Protein AF-K1YVD1-F1 (afdb_monomer_lite)

pLDDT: mean 78.09, std 17.45, range [31.59, 91.12]

Foldseek 3Di:
DDPDPVSVLVVLVVADDQQEAEEEWDDDDLATPDDDLVVVLVSVVSSVVVVHHDYDYQADRVVSDRNDDPPVNPVNVVVSVVCSCVVPVVVPDPDPPDDPDDD

Structure (mmCIF, N/CA/C/O backbone):
data_AF-K1YVD1-F1
#
_entry.id   AF-K1YVD1-F1
#
loop_
_atom_site.group_PDB
_atom_site.id
_atom_site.type_symbol
_atom_site.label_atom_id
_atom_site.label_alt_id
_atom_site.label_comp_id
_atom_site.label_asym_id
_atom_site.label_entity_id
_atom_site.label_seq_id
_atom_site.pdbx_PDB_ins_code
_atom_site.Cartn_x
_atom_site.Cartn_y
_atom_site.Cartn_z
_atom_site.occupancy
_atom_site.B_iso_or_equiv
_atom_site.auth_seq_id
_atom_site.auth_comp_id
_atom_site.auth_asym_id
_atom_site.auth_atom_id
_atom_site.pdbx_PDB_model_num
ATOM 1 N N . MET A 1 1 ? 2.403 -17.316 -5.975 1.00 64.75 1 MET A N 1
ATOM 2 C CA . MET A 1 1 ? 3.484 -16.545 -5.312 1.00 64.75 1 MET A CA 1
ATOM 3 C C . MET A 1 1 ? 3.422 -16.745 -3.807 1.00 64.75 1 MET A C 1
ATOM 5 O O . MET A 1 1 ? 4.470 -16.974 -3.229 1.00 64.75 1 MET A O 1
ATOM 9 N N . PHE A 1 2 ? 2.227 -16.759 -3.205 1.00 70.62 2 PHE A N 1
ATOM 10 C CA . PHE A 1 2 ? 1.994 -17.359 -1.887 1.00 70.62 2 PHE A CA 1
ATOM 11 C C . PHE A 1 2 ? 0.797 -18.298 -2.011 1.00 70.62 2 PHE A C 1
ATOM 13 O O . PHE A 1 2 ? -0.235 -17.877 -2.539 1.00 70.62 2 PHE A O 1
ATOM 20 N N . ASP A 1 3 ? 0.948 -19.546 -1.584 1.00 73.62 3 ASP A N 1
ATOM 21 C CA . ASP A 1 3 ? -0.086 -20.577 -1.730 1.00 73.62 3 ASP A CA 1
ATOM 22 C C . ASP A 1 3 ? -0.924 -20.710 -0.449 1.00 73.62 3 ASP A C 1
ATOM 24 O O . ASP A 1 3 ? -2.032 -21.246 -0.467 1.00 73.62 3 ASP A O 1
ATOM 28 N N . THR A 1 4 ? -0.428 -20.167 0.670 1.00 80.56 4 THR A N 1
ATOM 29 C CA . THR A 1 4 ? -1.121 -20.161 1.964 1.00 80.56 4 THR A CA 1
ATOM 30 C C . THR A 1 4 ? -0.970 -18.831 2.704 1.00 80.56 4 THR A C 1
ATOM 32 O O . THR A 1 4 ? 0.008 -18.098 2.533 1.00 80.56 4 THR A O 1
ATOM 35 N N . ASN A 1 5 ? -1.919 -18.543 3.600 1.00 83.12 5 ASN A N 1
ATOM 36 C CA . ASN A 1 5 ? -1.828 -17.392 4.503 1.00 83.12 5 ASN A CA 1
ATOM 37 C C . ASN A 1 5 ? -0.580 -17.465 5.399 1.00 83.12 5 ASN A C 1
ATOM 39 O O . ASN A 1 5 ? 0.002 -16.432 5.715 1.00 83.12 5 ASN A O 1
ATOM 43 N N . ASP A 1 6 ? -0.136 -18.667 5.773 1.00 83.56 6 ASP A N 1
ATOM 44 C CA . ASP A 1 6 ? 1.069 -18.865 6.584 1.00 83.56 6 ASP A CA 1
ATOM 45 C C . ASP A 1 6 ? 2.350 -18.461 5.848 1.00 83.56 6 ASP A C 1
ATOM 47 O O . ASP A 1 6 ? 3.261 -17.897 6.456 1.00 83.56 6 ASP A O 1
ATOM 51 N N . GLU A 1 7 ? 2.435 -18.716 4.541 1.00 82.94 7 GLU A N 1
ATOM 52 C CA . GLU A 1 7 ? 3.553 -18.247 3.717 1.00 82.94 7 GLU A CA 1
ATOM 53 C C . GLU A 1 7 ? 3.577 -16.726 3.624 1.00 82.94 7 GLU A C 1
ATOM 55 O O . GLU A 1 7 ? 4.626 -16.120 3.842 1.00 82.94 7 GLU A O 1
ATOM 60 N N . LEU A 1 8 ? 2.420 -16.102 3.395 1.00 83.12 8 LEU A N 1
ATOM 61 C CA . LEU A 1 8 ? 2.304 -14.647 3.385 1.00 83.12 8 LEU A CA 1
ATOM 62 C C . LEU A 1 8 ? 2.694 -14.043 4.743 1.00 83.12 8 LEU A C 1
ATOM 64 O O . LEU A 1 8 ? 3.457 -13.083 4.803 1.00 83.12 8 LEU A O 1
ATOM 68 N N . LEU A 1 9 ? 2.230 -14.634 5.847 1.00 84.44 9 LEU A N 1
ATOM 69 C CA . LEU A 1 9 ? 2.567 -14.203 7.205 1.00 84.44 9 LEU A CA 1
ATOM 70 C C . LEU A 1 9 ? 4.060 -14.334 7.507 1.00 84.44 9 LEU A C 1
ATOM 72 O O . LEU A 1 9 ? 4.636 -13.459 8.155 1.00 84.44 9 LEU A O 1
ATOM 76 N N . LYS A 1 10 ? 4.703 -15.415 7.051 1.00 86.06 10 LYS A N 1
ATOM 77 C CA . LYS A 1 10 ? 6.158 -15.576 7.169 1.00 86.06 10 LYS A CA 1
ATOM 78 C C . LYS A 1 10 ? 6.885 -14.469 6.419 1.00 86.06 10 LYS A C 1
ATOM 80 O O . LYS A 1 10 ? 7.819 -13.897 6.967 1.00 86.06 10 LYS A O 1
ATOM 85 N N . GLN A 1 11 ? 6.428 -14.141 5.217 1.00 84.00 11 GLN A N 1
ATOM 86 C CA . GLN A 1 11 ? 7.050 -13.115 4.385 1.00 84.00 11 GLN A CA 1
ATOM 87 C C . GLN A 1 11 ? 6.855 -11.708 4.958 1.00 84.00 11 GLN A C 1
ATOM 89 O O . GLN A 1 11 ? 7.818 -10.960 5.082 1.00 84.00 11 GLN A O 1
ATOM 94 N N . ILE A 1 12 ? 5.668 -11.393 5.484 1.00 85.06 12 ILE A N 1
ATOM 95 C CA . ILE A 1 12 ? 5.420 -10.143 6.225 1.00 85.06 12 ILE A CA 1
ATOM 96 C C . ILE A 1 12 ? 6.391 -9.979 7.409 1.00 85.06 12 ILE A C 1
ATOM 98 O O . ILE A 1 12 ? 6.864 -8.879 7.688 1.00 85.06 12 ILE A O 1
ATOM 102 N N . ARG A 1 13 ? 6.731 -11.070 8.108 1.00 84.94 13 ARG A N 1
ATOM 103 C CA . ARG A 1 13 ? 7.699 -11.031 9.222 1.00 84.94 13 ARG A CA 1
ATOM 104 C C . ARG A 1 13 ? 9.139 -10.790 8.765 1.00 84.94 13 ARG A C 1
ATOM 106 O O . ARG A 1 13 ? 9.938 -10.293 9.567 1.00 84.94 13 ARG A O 1
ATOM 113 N N . LEU A 1 14 ? 9.473 -11.161 7.530 1.00 86.31 14 LEU A N 1
ATOM 114 C CA . LEU A 1 14 ? 10.784 -10.907 6.930 1.00 86.31 14 LEU A CA 1
ATOM 115 C C . LEU A 1 14 ? 10.926 -9.431 6.528 1.00 86.31 14 LEU A C 1
ATOM 117 O O . LEU A 1 14 ? 11.995 -8.864 6.750 1.00 86.31 14 LEU A O 1
ATOM 121 N N . GLY A 1 15 ? 9.832 -8.799 6.095 1.00 84.69 15 GLY A N 1
ATOM 122 C CA . GLY A 1 15 ? 9.755 -7.374 5.759 1.00 84.69 15 GLY A CA 1
ATOM 123 C C . GLY A 1 15 ? 9.599 -7.132 4.258 1.00 84.69 15 GLY A C 1
ATOM 124 O O . GLY A 1 15 ? 9.353 -8.070 3.502 1.00 84.69 15 GLY A O 1
ATOM 125 N N . GLU A 1 16 ? 9.715 -5.871 3.835 1.00 84.94 16 GLU A N 1
ATOM 126 C CA . GLU A 1 16 ? 9.717 -5.521 2.410 1.00 84.94 16 GLU A CA 1
ATOM 127 C C . GLU A 1 16 ? 10.935 -6.102 1.670 1.00 84.94 16 GLU A C 1
ATOM 129 O O . GLU A 1 16 ? 12.060 -6.115 2.180 1.00 84.94 16 GLU A O 1
ATOM 134 N N . ASP A 1 17 ? 10.715 -6.535 0.429 1.00 83.50 17 ASP A N 1
ATOM 135 C CA . ASP A 1 17 ? 11.766 -6.933 -0.504 1.00 83.50 17 ASP A CA 1
ATOM 136 C C . ASP A 1 17 ? 11.440 -6.478 -1.939 1.00 83.50 17 ASP A C 1
ATOM 138 O O . ASP A 1 17 ? 10.454 -5.787 -2.193 1.00 83.50 17 ASP A O 1
ATOM 142 N N . SER A 1 18 ? 12.278 -6.841 -2.915 1.00 79.31 18 SER A N 1
ATOM 143 C CA . SER A 1 18 ? 12.085 -6.449 -4.323 1.00 79.31 18 SER A CA 1
ATOM 144 C C . SER A 1 18 ? 10.773 -6.939 -4.956 1.00 79.31 18 SER A C 1
ATOM 146 O O . SER A 1 18 ? 10.398 -6.471 -6.027 1.00 79.31 18 SER A O 1
ATOM 148 N N . SER A 1 19 ? 10.110 -7.907 -4.331 1.00 82.69 19 SER A N 1
ATOM 149 C CA . SER A 1 19 ? 8.893 -8.573 -4.785 1.00 82.69 19 SER A CA 1
ATOM 150 C C . SER A 1 19 ? 7.717 -8.430 -3.806 1.00 82.69 19 SER A C 1
ATOM 152 O O . SER A 1 19 ? 6.586 -8.733 -4.183 1.00 82.69 19 SER A O 1
ATOM 154 N N . LEU A 1 20 ? 7.944 -7.938 -2.586 1.00 87.19 20 LEU A N 1
ATOM 155 C CA . LEU A 1 20 ? 6.923 -7.721 -1.564 1.00 87.19 20 LEU A CA 1
ATOM 156 C C . LEU A 1 20 ? 6.991 -6.293 -1.011 1.00 87.19 20 LEU A C 1
ATOM 158 O O . LEU A 1 20 ? 7.970 -5.913 -0.375 1.00 87.19 20 LEU A O 1
ATOM 162 N N . GLY A 1 21 ? 5.916 -5.529 -1.198 1.00 86.62 21 GLY A N 1
ATOM 163 C CA . GLY A 1 21 ? 5.737 -4.201 -0.604 1.00 86.62 21 GLY A CA 1
ATOM 164 C C . GLY A 1 21 ? 4.703 -4.229 0.518 1.00 86.62 21 GLY A C 1
ATOM 165 O O . GLY A 1 21 ? 3.613 -4.776 0.339 1.00 86.62 21 GLY A O 1
ATOM 166 N N . LEU A 1 22 ? 5.013 -3.620 1.660 1.00 89.94 22 LEU A N 1
ATOM 167 C CA . LEU A 1 22 ? 4.179 -3.588 2.861 1.00 89.94 22 LEU A CA 1
ATOM 168 C C . LEU A 1 22 ? 3.820 -2.139 3.175 1.00 89.94 22 LEU A C 1
ATOM 170 O O . LEU A 1 22 ? 4.674 -1.327 3.525 1.00 89.94 22 LEU A O 1
ATOM 174 N N . LYS A 1 23 ? 2.538 -1.791 3.060 1.00 88.94 23 LYS A N 1
ATOM 175 C CA . LYS A 1 23 ? 2.094 -0.415 3.300 1.00 88.94 23 LYS A CA 1
ATOM 176 C C . LYS A 1 23 ? 1.017 -0.346 4.360 1.00 88.94 23 LYS A C 1
ATOM 178 O O . LYS A 1 23 ? -0.041 -0.965 4.240 1.00 88.94 23 LYS A O 1
ATOM 183 N N . SER A 1 24 ? 1.252 0.491 5.363 1.00 90.69 24 SER A N 1
ATOM 184 C CA . SER A 1 24 ? 0.213 0.961 6.266 1.00 90.69 24 SER A CA 1
ATOM 185 C C . SER A 1 24 ? -0.555 2.094 5.591 1.00 90.69 24 SER A C 1
ATOM 187 O O . SER A 1 24 ? 0.001 2.874 4.815 1.00 90.69 24 SER A O 1
ATOM 189 N N . LEU A 1 25 ? -1.862 2.146 5.842 1.00 89.94 25 LEU A N 1
ATOM 190 C CA . LEU A 1 25 ? -2.733 3.186 5.309 1.00 89.94 25 LEU A CA 1
ATOM 191 C C . LEU A 1 25 ? -3.104 4.150 6.425 1.00 89.94 25 LEU A C 1
ATOM 193 O O . LEU A 1 25 ? -3.539 3.738 7.501 1.00 89.94 25 LEU A O 1
ATOM 197 N N . GLU A 1 26 ? -2.965 5.435 6.138 1.00 90.81 26 GLU A N 1
ATOM 198 C CA . GLU A 1 26 ? -3.425 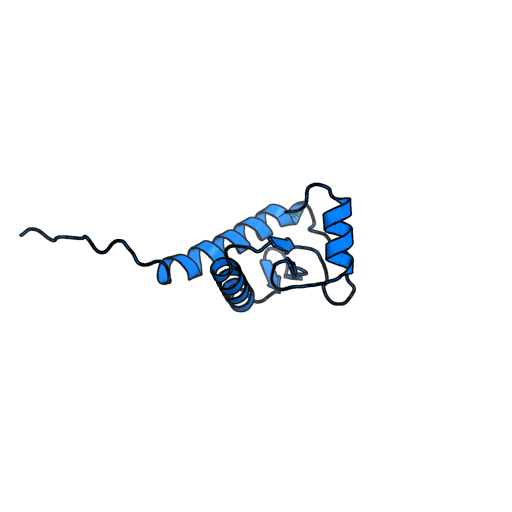6.500 7.013 1.00 90.81 26 GLU A CA 1
ATOM 199 C C . GLU A 1 26 ? -4.697 7.110 6.442 1.00 90.81 26 GLU A C 1
ATOM 201 O O . GLU A 1 26 ? -4.795 7.405 5.245 1.00 90.81 26 GLU A O 1
ATOM 206 N N . TYR A 1 27 ? -5.668 7.335 7.319 1.00 88.75 27 TYR A N 1
ATOM 207 C CA . TYR A 1 27 ? -6.978 7.839 6.944 1.00 88.75 27 TYR A CA 1
ATOM 208 C C . TYR A 1 27 ? -7.216 9.214 7.557 1.00 88.75 27 TYR A C 1
ATOM 210 O O . TYR A 1 27 ? -6.991 9.443 8.745 1.00 88.75 27 TYR A O 1
ATOM 218 N N . LYS A 1 28 ? -7.778 10.113 6.754 1.00 89.19 28 LYS A N 1
ATOM 219 C CA . LYS A 1 28 ? -8.324 11.395 7.189 1.00 89.19 28 LYS A CA 1
ATOM 220 C C . LYS A 1 28 ? -9.803 11.443 6.820 1.00 89.19 28 LYS A C 1
ATOM 222 O O . LYS A 1 28 ? -10.183 11.852 5.723 1.00 89.19 28 LYS A O 1
ATOM 227 N N . GLY A 1 29 ? -10.649 10.977 7.737 1.00 87.75 29 GLY A N 1
ATOM 228 C CA . GLY A 1 29 ? -12.090 10.860 7.507 1.00 87.75 29 GLY A CA 1
ATOM 229 C C . GLY A 1 29 ? -12.407 9.842 6.407 1.00 87.75 29 GLY A C 1
ATOM 230 O O . GLY A 1 29 ? -12.212 8.643 6.599 1.00 87.75 29 GLY A O 1
ATOM 231 N N . ILE A 1 30 ? -12.910 10.314 5.264 1.00 86.50 30 ILE A N 1
ATOM 232 C CA . ILE A 1 30 ? -13.256 9.483 4.092 1.00 86.50 30 ILE A CA 1
ATOM 233 C C . ILE A 1 30 ? -12.160 9.457 3.014 1.00 86.50 30 ILE A C 1
ATOM 235 O O . ILE A 1 30 ? -12.398 9.014 1.896 1.00 86.50 30 ILE A O 1
ATOM 239 N N . GLN A 1 31 ? -10.973 9.979 3.317 1.00 85.44 31 GLN A N 1
ATOM 240 C CA . GLN A 1 31 ? -9.853 10.038 2.382 1.00 85.44 31 GLN A CA 1
ATOM 241 C C . GLN A 1 31 ? -8.632 9.332 2.960 1.00 85.44 31 GLN A C 1
ATOM 243 O O . GLN A 1 31 ? -8.456 9.275 4.175 1.00 85.44 31 GLN A O 1
ATOM 248 N N . ILE A 1 32 ? -7.770 8.834 2.076 1.00 89.88 32 ILE A N 1
ATOM 249 C CA . ILE A 1 32 ? -6.461 8.291 2.444 1.00 89.88 32 ILE A CA 1
ATOM 250 C C . ILE A 1 32 ? -5.450 9.433 2.429 1.00 89.88 32 ILE A C 1
ATOM 252 O O . ILE A 1 32 ? -5.264 10.089 1.400 1.00 89.88 32 ILE A O 1
ATOM 256 N N . SER A 1 33 ? -4.833 9.687 3.581 1.00 89.25 33 SER A N 1
ATOM 257 C CA . SER A 1 33 ? -3.796 10.706 3.763 1.00 89.25 33 SER A CA 1
ATOM 258 C C . SER A 1 33 ? -2.393 10.170 3.499 1.00 89.25 33 SER A C 1
ATOM 260 O O . SER A 1 33 ? -1.523 10.945 3.106 1.00 89.25 33 SER A O 1
ATOM 262 N N . GLY A 1 34 ? -2.183 8.863 3.667 1.00 86.81 34 GLY A N 1
ATOM 263 C CA . GLY A 1 34 ? -0.889 8.209 3.500 1.00 86.81 34 GLY A CA 1
ATOM 264 C C . GLY A 1 34 ? -1.047 6.739 3.097 1.00 86.81 34 GLY A C 1
ATOM 265 O O . GLY A 1 34 ? -2.036 6.119 3.488 1.00 86.81 34 GLY A O 1
ATOM 266 N N . PRO A 1 35 ? -0.114 6.169 2.314 1.00 87.19 35 PRO A N 1
ATOM 267 C CA . PRO A 1 35 ? 1.112 6.776 1.792 1.00 87.19 35 PRO A CA 1
ATOM 268 C C . PRO A 1 35 ? 0.843 7.790 0.664 1.00 87.19 35 PRO A C 1
ATOM 270 O O . PRO A 1 35 ? -0.255 7.876 0.113 1.00 87.19 35 PRO A O 1
ATOM 273 N N . HIS A 1 36 ? 1.845 8.603 0.313 1.00 88.44 36 HIS A N 1
ATOM 274 C CA . HIS A 1 36 ? 1.682 9.612 -0.735 1.00 88.44 36 HIS A CA 1
ATOM 275 C C . HIS A 1 36 ? 1.437 8.952 -2.102 1.00 88.44 36 HIS A C 1
ATOM 277 O O . HIS A 1 36 ? 2.196 8.078 -2.525 1.00 88.44 36 HIS A O 1
ATOM 283 N N . ARG A 1 37 ? 0.416 9.417 -2.836 1.00 87.50 37 ARG A N 1
ATOM 284 C CA . ARG A 1 37 ? -0.031 8.811 -4.110 1.00 87.50 37 ARG A CA 1
ATOM 285 C C . ARG A 1 37 ? 1.093 8.666 -5.136 1.00 87.50 37 ARG A C 1
ATOM 287 O O . ARG A 1 37 ? 1.155 7.665 -5.840 1.00 87.50 37 ARG A O 1
ATOM 294 N N . THR A 1 38 ? 1.982 9.656 -5.214 1.00 86.12 38 THR A N 1
ATOM 295 C CA . THR A 1 38 ? 3.137 9.620 -6.125 1.00 86.12 38 THR A CA 1
ATOM 296 C C . THR A 1 38 ? 4.136 8.535 -5.738 1.00 86.12 38 THR A C 1
ATOM 298 O O . THR A 1 38 ? 4.589 7.820 -6.620 1.00 86.12 38 THR A O 1
ATOM 301 N N . SER A 1 39 ? 4.421 8.376 -4.439 1.00 87.62 39 SER A N 1
ATOM 302 C CA . SER A 1 39 ? 5.343 7.340 -3.952 1.00 87.62 39 SER A CA 1
ATOM 303 C C . SER A 1 39 ? 4.805 5.958 -4.297 1.00 87.62 39 SER A C 1
ATOM 305 O O . SER A 1 39 ? 5.499 5.159 -4.912 1.00 87.62 39 SER A O 1
ATOM 307 N N . MET A 1 40 ? 3.515 5.732 -4.022 1.00 89.12 40 MET A N 1
ATOM 308 C CA . MET A 1 40 ? 2.846 4.480 -4.367 1.00 89.12 40 MET A CA 1
ATOM 309 C C . MET A 1 40 ? 2.905 4.194 -5.876 1.00 89.12 40 MET A C 1
ATOM 311 O O . MET A 1 40 ? 3.153 3.067 -6.287 1.00 89.12 40 MET A O 1
ATOM 315 N N . ALA A 1 41 ? 2.698 5.212 -6.718 1.00 88.25 41 ALA A N 1
ATOM 316 C CA . ALA A 1 41 ? 2.773 5.057 -8.169 1.00 88.25 41 ALA A CA 1
ATOM 317 C C . ALA A 1 41 ? 4.181 4.678 -8.657 1.00 88.25 41 ALA A C 1
ATOM 319 O O . ALA A 1 41 ? 4.305 3.882 -9.587 1.00 88.25 41 ALA A O 1
ATOM 320 N N . ASP A 1 42 ? 5.222 5.260 -8.061 1.00 87.12 42 ASP A N 1
ATOM 321 C CA . ASP A 1 42 ? 6.611 4.991 -8.431 1.00 87.12 42 ASP A CA 1
ATOM 322 C C . ASP A 1 42 ? 7.049 3.590 -7.986 1.00 87.12 42 ASP A C 1
ATOM 324 O O . ASP A 1 42 ? 7.668 2.872 -8.770 1.00 87.12 42 ASP A O 1
ATOM 328 N N . GLU A 1 43 ? 6.641 3.154 -6.794 1.00 86.94 43 GLU A N 1
ATOM 329 C CA . GLU A 1 43 ? 6.877 1.787 -6.314 1.00 86.94 43 GLU A CA 1
ATOM 330 C C . GLU A 1 43 ? 6.134 0.744 -7.169 1.00 86.94 43 GLU A C 1
ATOM 332 O O . GLU A 1 43 ? 6.723 -0.259 -7.575 1.00 86.94 43 GLU A O 1
ATOM 337 N N . LEU A 1 44 ? 4.872 1.006 -7.536 1.00 86.81 44 LEU A N 1
ATOM 338 C CA . LEU A 1 44 ? 4.116 0.154 -8.465 1.00 86.81 44 LEU A CA 1
ATOM 339 C C . LEU A 1 44 ? 4.797 0.050 -9.831 1.00 86.81 44 LEU A C 1
ATOM 341 O O . LEU A 1 44 ? 4.857 -1.030 -10.415 1.00 86.81 44 LEU A O 1
ATOM 345 N N . ALA A 1 45 ? 5.310 1.166 -10.353 1.00 85.69 45 ALA A N 1
ATOM 346 C CA . ALA A 1 45 ? 6.037 1.170 -11.616 1.00 85.69 45 ALA A CA 1
ATOM 347 C C . ALA A 1 45 ? 7.348 0.375 -11.515 1.00 85.69 45 ALA A C 1
ATOM 349 O O . ALA A 1 45 ? 7.682 -0.362 -12.442 1.00 85.69 45 ALA A O 1
ATOM 350 N N . ALA A 1 46 ? 8.069 0.488 -10.397 1.00 84.44 46 ALA A N 1
ATOM 351 C CA . ALA A 1 46 ? 9.293 -0.267 -10.157 1.00 84.44 46 ALA A CA 1
ATOM 352 C C . ALA A 1 46 ? 9.037 -1.784 -10.139 1.00 84.44 46 ALA A C 1
ATOM 354 O O . ALA A 1 46 ? 9.720 -2.512 -10.857 1.00 84.44 46 ALA A O 1
ATOM 355 N N . MET A 1 47 ? 8.012 -2.246 -9.414 1.00 83.44 47 MET A N 1
ATOM 356 C CA . MET A 1 47 ? 7.646 -3.671 -9.370 1.00 83.44 47 MET A CA 1
ATOM 357 C C . MET A 1 47 ? 7.081 -4.198 -10.695 1.00 83.44 47 MET A C 1
ATOM 359 O O . MET A 1 47 ? 7.302 -5.346 -11.075 1.00 83.44 47 MET A O 1
ATOM 363 N N . ALA A 1 48 ? 6.364 -3.369 -11.454 1.00 84.69 48 ALA A N 1
ATOM 364 C CA . ALA A 1 48 ? 5.906 -3.786 -12.776 1.00 84.69 48 ALA A CA 1
ATOM 365 C C . ALA A 1 48 ? 7.074 -4.013 -13.747 1.00 84.69 48 ALA A C 1
ATOM 367 O O . ALA A 1 48 ? 7.013 -4.925 -14.571 1.00 84.69 48 ALA A O 1
ATOM 368 N N . ASN A 1 49 ? 8.154 -3.231 -13.633 1.00 83.62 49 ASN A N 1
ATOM 369 C CA . ASN A 1 49 ? 9.349 -3.410 -14.463 1.00 83.62 49 ASN A CA 1
ATOM 370 C C . ASN A 1 49 ? 10.080 -4.728 -14.169 1.00 83.62 49 ASN A C 1
ATOM 372 O O . ASN A 1 49 ? 10.737 -5.266 -15.057 1.00 83.62 49 ASN A O 1
ATOM 376 N N . THR A 1 50 ? 9.959 -5.266 -12.953 1.00 79.44 50 THR A N 1
ATOM 377 C CA . THR A 1 50 ? 10.503 -6.581 -12.583 1.00 79.44 50 THR A CA 1
ATOM 378 C C . THR A 1 50 ? 9.569 -7.736 -12.953 1.00 79.44 50 THR A C 1
ATOM 380 O O . THR A 1 50 ? 9.921 -8.889 -12.714 1.00 79.44 50 THR A O 1
ATOM 383 N N . ALA A 1 51 ? 8.397 -7.444 -13.541 1.00 75.88 51 ALA A N 1
ATOM 384 C CA . ALA A 1 51 ? 7.341 -8.402 -13.893 1.00 75.88 51 ALA A CA 1
ATOM 385 C C . ALA A 1 51 ? 6.930 -9.334 -12.734 1.00 75.88 51 ALA A C 1
ATOM 387 O O . ALA A 1 51 ? 6.402 -10.424 -12.949 1.00 75.88 51 ALA A O 1
ATOM 388 N N . ASN A 1 52 ? 7.190 -8.902 -11.501 1.00 76.88 52 ASN A N 1
ATOM 389 C CA . ASN A 1 52 ? 6.961 -9.653 -10.281 1.00 76.88 52 ASN A CA 1
ATOM 390 C C . ASN A 1 52 ? 6.864 -8.664 -9.119 1.00 76.88 52 ASN A C 1
ATOM 392 O O . ASN A 1 52 ? 7.738 -7.807 -8.975 1.00 76.88 52 ASN A O 1
ATOM 396 N N . GLY A 1 53 ? 5.815 -8.783 -8.310 1.00 81.25 53 GLY A N 1
ATOM 397 C CA . GLY A 1 53 ? 5.574 -7.880 -7.194 1.00 81.25 53 GLY A CA 1
ATOM 398 C C . GLY A 1 53 ? 4.176 -8.033 -6.606 1.00 81.25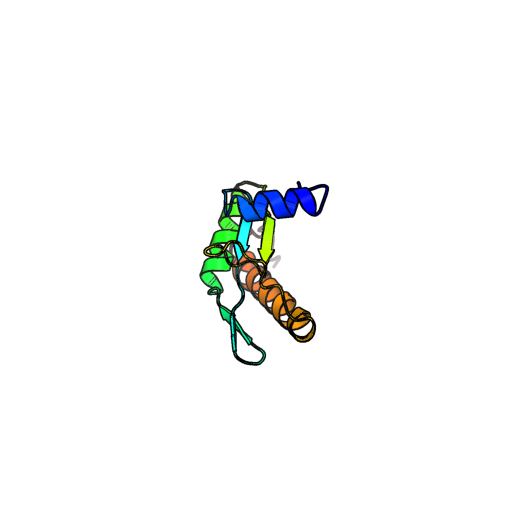 53 GLY A C 1
ATOM 399 O O . GLY A 1 53 ? 3.188 -8.092 -7.339 1.00 81.25 53 GLY A O 1
ATOM 400 N N . VAL A 1 54 ? 4.091 -8.077 -5.280 1.00 86.12 54 VAL A N 1
ATOM 401 C CA . VAL A 1 54 ? 2.844 -8.085 -4.512 1.00 86.12 54 VAL A CA 1
ATOM 402 C C . VAL A 1 54 ? 2.897 -6.952 -3.497 1.00 86.12 54 VAL A C 1
ATOM 404 O O . VAL A 1 54 ? 3.860 -6.826 -2.747 1.00 86.12 54 VAL A O 1
ATOM 407 N N . PHE A 1 55 ? 1.836 -6.147 -3.446 1.00 88.12 55 PHE A N 1
ATOM 408 C CA . PHE A 1 55 ? 1.638 -5.169 -2.380 1.00 88.12 55 PHE A CA 1
ATOM 409 C C . PHE A 1 55 ? 0.609 -5.684 -1.383 1.00 88.12 55 PHE A C 1
ATOM 411 O O . PHE A 1 55 ? -0.497 -6.068 -1.766 1.00 88.12 55 PHE A O 1
ATOM 418 N N . VAL A 1 56 ? 0.957 -5.633 -0.101 1.00 88.94 56 VAL A N 1
ATOM 419 C CA . VAL A 1 56 ? 0.052 -5.911 1.011 1.00 88.94 56 VAL A CA 1
ATOM 420 C C . VAL A 1 56 ? -0.257 -4.592 1.710 1.00 88.94 56 VAL A C 1
ATOM 422 O O . VAL A 1 56 ? 0.622 -3.948 2.285 1.00 88.94 56 VAL A O 1
ATOM 425 N N . LEU A 1 57 ? -1.521 -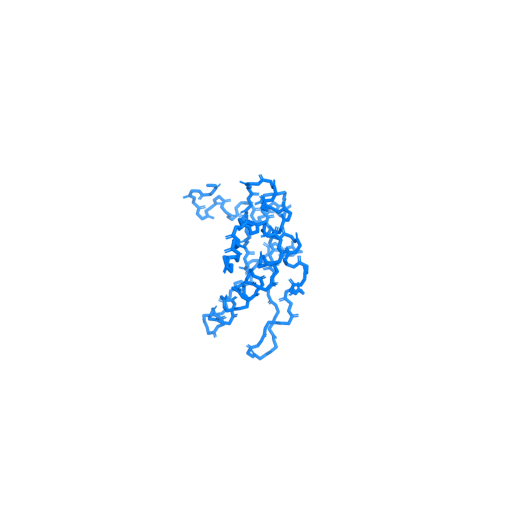4.180 1.636 1.00 90.69 57 LEU A N 1
ATOM 426 C CA . LEU A 1 57 ? -2.021 -2.977 2.294 1.00 90.69 57 LEU A CA 1
ATOM 427 C C . LEU A 1 57 ? -2.568 -3.325 3.684 1.00 90.69 57 LEU A C 1
ATOM 429 O O . LEU A 1 57 ? -3.206 -4.360 3.866 1.00 90.69 57 LEU A O 1
ATOM 433 N N . GLY A 1 58 ? -2.344 -2.446 4.660 1.00 88.50 58 GLY A N 1
ATOM 434 C CA . GLY A 1 58 ? -2.723 -2.673 6.056 1.00 88.50 58 GLY A CA 1
ATOM 435 C C . GLY A 1 58 ? -1.644 -3.379 6.880 1.00 88.50 58 GLY A C 1
ATOM 436 O O . GLY A 1 58 ? -1.957 -3.996 7.895 1.00 88.50 58 GLY A O 1
ATOM 437 N N . VAL A 1 59 ? -0.378 -3.302 6.470 1.00 87.56 59 VAL A N 1
ATOM 438 C CA . VAL A 1 59 ? 0.756 -3.828 7.241 1.00 87.56 59 VAL A CA 1
ATOM 439 C C . VAL A 1 59 ? 1.735 -2.698 7.496 1.00 87.56 59 VAL A C 1
ATOM 441 O O . VAL A 1 59 ? 2.164 -2.028 6.563 1.00 87.56 59 VAL A O 1
ATOM 444 N N . ASP A 1 60 ? 2.078 -2.475 8.758 1.00 85.06 60 ASP A N 1
ATOM 445 C CA . ASP A 1 60 ? 3.106 -1.505 9.107 1.00 85.06 60 ASP A CA 1
ATOM 446 C C . ASP A 1 60 ? 4.490 -2.141 8.962 1.00 85.06 60 ASP A C 1
ATOM 448 O O . ASP A 1 60 ? 4.822 -3.074 9.689 1.00 85.06 60 ASP A O 1
ATOM 452 N N . ASP A 1 61 ? 5.297 -1.633 8.032 1.00 79.88 61 ASP A N 1
ATOM 453 C CA . ASP A 1 61 ? 6.638 -2.155 7.739 1.00 79.88 61 ASP A CA 1
ATOM 454 C C . ASP A 1 61 ? 7.576 -2.086 8.962 1.00 79.88 61 ASP A C 1
ATOM 456 O O . ASP A 1 61 ? 8.311 -3.028 9.263 1.00 79.88 61 ASP A O 1
ATOM 460 N N . LYS A 1 62 ? 7.485 -1.012 9.760 1.00 82.19 62 LYS A N 1
ATOM 461 C CA . LYS A 1 62 ? 8.367 -0.804 10.921 1.00 82.19 62 LYS A CA 1
ATOM 462 C C . LYS A 1 62 ? 8.108 -1.800 12.046 1.00 82.19 62 LYS A C 1
ATOM 464 O O . LYS A 1 62 ? 9.048 -2.363 12.602 1.00 82.19 62 LYS A O 1
ATOM 469 N N . SER A 1 63 ? 6.844 -1.989 12.414 1.00 81.19 63 SER A N 1
ATOM 470 C CA . SER A 1 63 ? 6.440 -2.928 13.469 1.00 81.19 63 SER A CA 1
ATOM 471 C C . SER A 1 63 ? 6.188 -4.342 12.950 1.00 81.19 63 SER A C 1
ATOM 473 O O . SER A 1 63 ? 5.964 -5.251 13.754 1.00 81.19 63 SER A O 1
ATOM 475 N N . ARG A 1 64 ? 6.187 -4.533 11.623 1.00 82.50 64 ARG A N 1
ATOM 476 C CA . ARG A 1 64 ? 5.816 -5.776 10.920 1.00 82.50 64 ARG A CA 1
ATOM 477 C C . ARG A 1 64 ? 4.474 -6.333 11.390 1.00 82.50 64 ARG A C 1
ATOM 479 O O . ARG A 1 64 ? 4.247 -7.544 11.399 1.00 82.50 64 ARG A O 1
ATOM 486 N N . SER A 1 65 ? 3.607 -5.433 11.845 1.00 81.31 65 SER A N 1
ATOM 487 C CA . SER A 1 65 ? 2.323 -5.759 12.443 1.00 81.31 65 SER A CA 1
ATOM 488 C C . SER A 1 65 ? 1.217 -5.518 11.433 1.00 81.31 65 SER A C 1
ATOM 490 O O . SER A 1 65 ? 1.209 -4.527 10.700 1.00 81.31 65 SER A O 1
ATOM 492 N N . ILE A 1 66 ? 0.268 -6.445 11.403 1.00 86.44 66 ILE A N 1
ATOM 493 C CA . ILE A 1 66 ? -0.916 -6.331 10.562 1.00 86.44 66 ILE A CA 1
ATOM 494 C C . ILE A 1 66 ? -1.870 -5.369 11.263 1.00 86.44 66 ILE A C 1
ATOM 496 O O . ILE A 1 66 ? -2.457 -5.701 12.289 1.00 86.44 66 ILE A O 1
ATOM 500 N N . VAL A 1 67 ? -1.989 -4.168 10.709 1.00 86.44 67 VAL A N 1
ATOM 501 C CA . VAL A 1 67 ? -2.949 -3.146 11.142 1.00 86.44 67 VAL A CA 1
ATOM 502 C C . VAL A 1 67 ? -4.336 -3.459 10.574 1.00 86.44 67 VAL A C 1
ATOM 504 O O . VAL A 1 67 ? -5.349 -3.204 11.218 1.00 86.44 67 VAL A O 1
ATOM 507 N N . GLY A 1 68 ? -4.372 -4.060 9.381 1.00 86.44 68 GLY A N 1
ATOM 508 C CA . GLY A 1 68 ? -5.586 -4.351 8.633 1.00 86.44 68 GLY A CA 1
ATOM 509 C C . GLY A 1 68 ? -6.186 -3.115 7.962 1.00 86.44 68 GLY A C 1
ATOM 510 O O . GLY A 1 68 ? -5.641 -2.009 8.007 1.00 86.44 68 GLY A O 1
ATOM 511 N N . ILE A 1 69 ? -7.324 -3.326 7.307 1.00 88.56 69 ILE A N 1
ATOM 512 C CA . ILE A 1 69 ? -8.146 -2.274 6.711 1.00 88.56 69 ILE A CA 1
ATOM 513 C C . ILE A 1 69 ? -9.546 -2.419 7.310 1.00 88.56 69 ILE A C 1
ATOM 515 O O . ILE A 1 69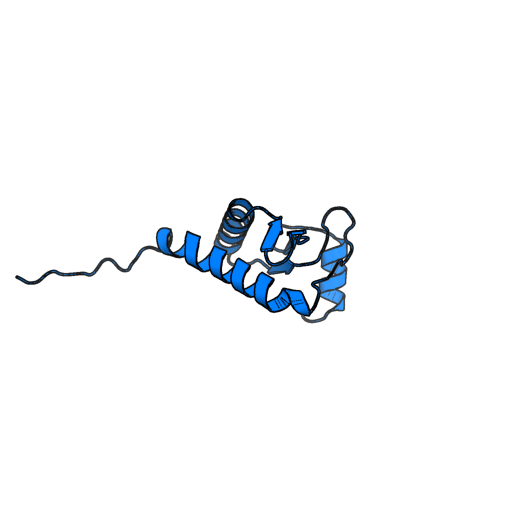 ? -10.109 -3.511 7.214 1.00 88.56 69 ILE A O 1
ATOM 519 N N . PRO A 1 70 ? -10.106 -1.368 7.933 1.00 87.06 70 PRO A N 1
ATOM 520 C CA . PRO A 1 70 ? -11.484 -1.404 8.405 1.00 87.06 70 PRO A CA 1
ATOM 521 C C . PRO A 1 70 ? -12.450 -1.648 7.241 1.00 87.06 70 PRO A C 1
ATOM 523 O O . PRO A 1 70 ? -12.270 -1.082 6.160 1.00 87.06 70 PRO A O 1
ATOM 526 N N . GLU A 1 71 ? -13.470 -2.477 7.454 1.00 86.81 71 GLU A N 1
ATOM 527 C CA . GLU A 1 71 ? -14.404 -2.897 6.402 1.00 86.81 71 GLU A CA 1
ATOM 528 C C . GLU A 1 71 ? -15.106 -1.694 5.755 1.00 86.81 71 GLU A C 1
ATOM 530 O O . GLU A 1 71 ? -15.189 -1.588 4.533 1.00 86.81 71 GLU A O 1
ATOM 535 N N . GLU A 1 72 ? -15.475 -0.697 6.560 1.00 86.56 72 GLU A N 1
ATOM 536 C CA . GLU A 1 72 ? -16.100 0.548 6.115 1.00 86.56 72 GLU A CA 1
ATOM 537 C C . GLU A 1 72 ? -15.181 1.451 5.271 1.00 86.56 72 GLU A C 1
ATOM 539 O O . GLU A 1 72 ? -15.617 2.477 4.742 1.00 86.56 72 GLU A O 1
ATOM 544 N N . LYS A 1 73 ? -13.889 1.116 5.175 1.00 85.44 73 LYS A N 1
ATOM 545 C CA . LYS A 1 73 ? -12.889 1.848 4.387 1.00 85.44 73 LYS A CA 1
ATOM 546 C C . LYS A 1 73 ? -12.470 1.114 3.120 1.00 85.44 73 LYS A C 1
ATOM 548 O O . LYS A 1 73 ? -11.763 1.726 2.320 1.00 85.44 73 LYS A O 1
ATOM 553 N N . LEU A 1 74 ? -12.909 -0.126 2.898 1.00 88.81 74 LEU A N 1
ATOM 554 C CA . LEU A 1 74 ? -12.507 -0.930 1.737 1.00 88.81 74 LEU A CA 1
ATOM 555 C C . LEU A 1 74 ? -12.777 -0.211 0.410 1.00 88.81 74 LEU A C 1
ATOM 557 O O . LEU A 1 74 ? -11.858 -0.057 -0.394 1.00 88.81 74 LEU A O 1
ATOM 561 N N . ASP A 1 75 ? -13.977 0.348 0.241 1.00 90.06 75 ASP A N 1
ATOM 562 C CA . ASP A 1 75 ? -14.363 1.076 -0.977 1.00 90.06 75 ASP A CA 1
ATOM 563 C C . ASP A 1 75 ? -13.465 2.293 -1.247 1.00 90.06 75 ASP A C 1
ATOM 565 O O . ASP A 1 75 ? -13.114 2.603 -2.391 1.00 90.06 75 ASP A O 1
ATOM 569 N N . ILE A 1 76 ? -13.063 2.996 -0.183 1.00 91.12 76 ILE A N 1
ATOM 570 C CA . ILE A 1 76 ? -12.186 4.169 -0.271 1.00 91.12 76 ILE A CA 1
ATOM 571 C C . ILE A 1 76 ? -10.780 3.736 -0.692 1.00 91.12 76 ILE A C 1
ATOM 573 O O . ILE A 1 76 ? -10.174 4.394 -1.542 1.00 91.12 76 ILE A O 1
ATOM 577 N N . VAL A 1 77 ? -10.268 2.639 -0.125 1.00 90.25 77 VAL A N 1
ATOM 578 C CA . VAL A 1 77 ? -8.956 2.078 -0.480 1.00 90.25 77 VAL A CA 1
ATOM 579 C C . VAL A 1 77 ? -8.937 1.626 -1.930 1.00 90.25 77 VAL A C 1
ATOM 581 O O . VAL A 1 77 ? -8.026 2.002 -2.674 1.00 90.25 77 VAL A O 1
ATOM 584 N N . GLU A 1 78 ? -9.958 0.891 -2.361 1.00 90.31 78 GLU A N 1
ATOM 585 C CA . GLU A 1 78 ? -10.058 0.428 -3.739 1.00 90.31 78 GLU A CA 1
ATOM 586 C C . GLU A 1 78 ? -10.127 1.612 -4.710 1.00 90.31 78 GLU A C 1
ATOM 588 O O . GLU A 1 78 ? -9.328 1.706 -5.646 1.00 90.31 78 GLU A O 1
ATOM 593 N N . THR A 1 79 ? -11.016 2.575 -4.451 1.00 90.56 79 THR A N 1
ATOM 594 C CA . THR A 1 79 ? -11.166 3.777 -5.286 1.00 90.56 79 THR A CA 1
ATOM 595 C C . THR A 1 79 ? -9.865 4.576 -5.363 1.00 90.56 79 THR A C 1
ATOM 597 O O . THR A 1 79 ? -9.473 5.063 -6.430 1.00 90.56 79 THR A O 1
ATOM 600 N N . TRP A 1 80 ? -9.158 4.707 -4.241 1.00 90.38 80 TRP A N 1
ATOM 601 C CA . TRP A 1 80 ? -7.881 5.406 -4.179 1.00 90.38 80 TRP A CA 1
ATOM 602 C C . TRP A 1 80 ? -6.802 4.707 -5.009 1.00 90.38 80 TRP A C 1
ATOM 604 O O . TRP A 1 80 ? -6.127 5.385 -5.795 1.00 90.38 80 TRP A O 1
ATOM 614 N N . MET A 1 81 ? -6.698 3.378 -4.897 1.00 88.75 81 MET A N 1
ATOM 615 C CA . MET A 1 81 ? -5.750 2.552 -5.647 1.00 88.75 81 MET A CA 1
ATOM 616 C C . MET A 1 81 ? -6.048 2.581 -7.148 1.00 88.75 81 MET A C 1
ATOM 618 O O . MET A 1 81 ? -5.160 2.849 -7.962 1.00 88.75 81 MET A O 1
ATOM 622 N N . GLN A 1 82 ? -7.317 2.421 -7.530 1.00 88.56 82 GLN A N 1
ATOM 623 C CA . GLN A 1 82 ? -7.749 2.583 -8.917 1.00 88.56 82 GLN A CA 1
ATOM 624 C C . GLN A 1 82 ? -7.411 3.978 -9.456 1.00 88.56 82 GLN A C 1
ATOM 626 O O . GLN A 1 82 ? -6.998 4.109 -10.607 1.00 88.56 82 GLN A O 1
ATOM 631 N N . GLY A 1 83 ? -7.556 5.024 -8.638 1.00 88.31 83 GLY A N 1
ATOM 632 C CA . GLY A 1 83 ? -7.183 6.387 -9.008 1.00 88.31 83 GLY A CA 1
ATOM 633 C C . GLY A 1 83 ? -5.684 6.557 -9.272 1.00 88.31 83 GLY A C 1
ATOM 634 O O . GLY A 1 83 ? -5.309 7.272 -10.201 1.00 88.31 83 GLY A O 1
ATOM 635 N N . ILE A 1 84 ? -4.826 5.881 -8.501 1.00 87.12 84 ILE A N 1
ATOM 636 C CA . ILE A 1 84 ? -3.368 5.879 -8.711 1.00 87.12 84 ILE A CA 1
ATOM 637 C C . ILE A 1 84 ? -3.017 5.182 -10.028 1.00 87.12 84 ILE A C 1
ATOM 639 O O . ILE A 1 84 ? -2.275 5.736 -10.846 1.00 87.12 84 ILE A O 1
ATOM 643 N N . LEU A 1 85 ? -3.598 4.002 -10.261 1.00 82.19 85 LEU A N 1
ATOM 644 C CA . LEU A 1 85 ? -3.378 3.229 -11.481 1.00 82.19 85 LEU A CA 1
ATOM 645 C C . LEU A 1 85 ? -3.881 3.987 -12.720 1.00 82.19 85 LEU A C 1
ATOM 647 O O . LEU A 1 85 ? -3.140 4.206 -13.673 1.00 82.19 85 LEU A O 1
ATOM 651 N N . LYS A 1 86 ? -5.114 4.493 -12.700 1.00 79.44 86 LYS A N 1
ATOM 652 C CA . LYS A 1 86 ? -5.683 5.231 -13.840 1.00 79.44 86 LYS A CA 1
ATOM 653 C C . LYS A 1 86 ? -4.942 6.550 -14.099 1.00 79.44 86 LYS A C 1
ATOM 655 O O . LYS A 1 86 ? -4.660 6.876 -15.248 1.00 79.44 86 LYS A O 1
ATOM 660 N N . GLY A 1 87 ? -4.578 7.287 -13.047 1.00 65.06 87 GLY A N 1
ATOM 661 C CA . GLY A 1 87 ? -3.993 8.626 -13.167 1.00 65.06 87 GLY A CA 1
ATOM 662 C C . GLY A 1 87 ? -2.569 8.667 -13.733 1.00 65.06 87 GLY A C 1
ATOM 663 O O . GLY A 1 87 ? -2.244 9.584 -14.485 1.00 65.06 87 GLY A O 1
ATOM 664 N N . ARG A 1 88 ? -1.708 7.693 -13.397 1.00 54.09 88 ARG A N 1
ATOM 665 C CA . ARG A 1 88 ? -0.286 7.684 -13.816 1.00 54.09 88 ARG A CA 1
ATOM 666 C C . ARG A 1 88 ? -0.037 6.812 -15.052 1.00 54.09 88 ARG A C 1
ATOM 668 O O . ARG A 1 88 ? 0.775 7.174 -15.904 1.00 54.09 88 ARG A O 1
ATOM 675 N N . TRP A 1 89 ? -0.743 5.688 -15.181 1.00 51.81 89 TRP A N 1
ATOM 676 C CA . TRP A 1 89 ? -0.469 4.693 -16.225 1.00 51.81 89 TRP A CA 1
ATOM 677 C C . TRP A 1 89 ? -1.048 5.077 -17.592 1.00 51.81 89 TRP A C 1
ATOM 679 O O . TRP A 1 89 ? -0.497 4.676 -18.616 1.00 51.81 89 TRP A O 1
ATOM 689 N N . MET A 1 90 ? -2.055 5.962 -17.635 1.00 42.12 90 MET A N 1
ATOM 690 C CA . MET A 1 90 ? -2.540 6.568 -18.886 1.00 42.12 90 MET A CA 1
ATOM 691 C C . MET A 1 90 ? -1.488 7.426 -19.613 1.00 42.12 90 MET A C 1
ATOM 693 O O . MET A 1 90 ? -1.679 7.730 -20.788 1.00 42.12 90 MET A O 1
ATOM 697 N N . CYS A 1 91 ? -0.383 7.806 -18.956 1.00 41.22 91 CYS A N 1
ATOM 698 C CA . CYS A 1 91 ? 0.660 8.649 -19.553 1.00 41.22 91 CYS A CA 1
ATOM 699 C C . CYS A 1 91 ? 1.971 7.897 -19.882 1.00 41.22 91 CYS A C 1
ATOM 701 O O . CYS A 1 91 ? 2.835 8.460 -20.549 1.00 41.22 91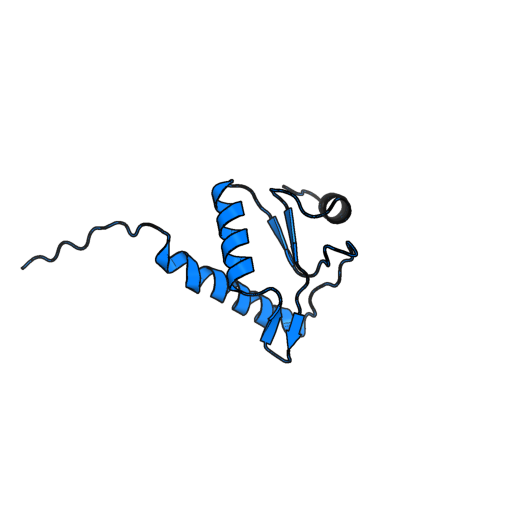 CYS A O 1
ATOM 703 N N . LYS A 1 92 ? 2.145 6.636 -19.445 1.00 40.44 92 LYS A N 1
ATOM 704 C CA . LYS A 1 92 ? 3.410 5.885 -19.628 1.00 40.44 92 LYS A CA 1
ATOM 705 C C . LYS A 1 92 ? 3.324 4.586 -20.427 1.00 40.44 92 LYS A C 1
ATOM 707 O O . LYS A 1 92 ? 4.370 4.043 -20.768 1.00 40.44 92 LYS A O 1
ATOM 712 N N . LEU A 1 93 ? 2.133 4.111 -20.787 1.00 33.34 93 LEU A N 1
ATOM 713 C CA . LEU A 1 93 ? 2.026 3.067 -21.806 1.00 33.34 93 LEU A CA 1
ATOM 714 C C . LEU A 1 93 ? 2.125 3.715 -23.197 1.00 33.34 93 LEU A C 1
ATOM 716 O O . LEU A 1 93 ? 1.409 4.689 -23.453 1.00 33.34 93 LEU A O 1
ATOM 720 N N . PRO A 1 94 ? 2.985 3.219 -24.109 1.00 34.97 94 PRO A N 1
ATOM 721 C CA . PRO A 1 94 ? 2.945 3.662 -25.491 1.00 34.97 94 PRO A CA 1
ATOM 722 C C . PRO A 1 94 ? 1.553 3.338 -26.031 1.00 34.97 94 PRO A C 1
ATOM 724 O O . PRO A 1 94 ? 1.155 2.177 -26.124 1.00 34.97 94 PRO A O 1
ATOM 727 N N . ARG A 1 95 ? 0.782 4.377 -26.370 1.00 35.44 95 ARG A N 1
ATOM 728 C CA . ARG A 1 95 ? -0.393 4.195 -27.225 1.00 35.44 95 ARG A CA 1
ATOM 729 C C . ARG A 1 95 ? 0.086 3.456 -28.480 1.00 35.44 95 ARG A C 1
ATOM 731 O O . ARG A 1 95 ? 1.135 3.845 -28.996 1.00 35.44 95 ARG A O 1
ATOM 738 N N . PRO A 1 96 ? -0.645 2.474 -29.031 1.00 34.94 96 PRO A N 1
ATOM 739 C CA . PRO A 1 96 ? -0.451 2.147 -30.432 1.00 34.94 96 PRO A CA 1
ATOM 740 C C . PRO A 1 96 ? -0.741 3.426 -31.225 1.00 34.94 96 PRO A C 1
ATOM 742 O O . PRO A 1 96 ? -1.878 3.890 -31.331 1.00 34.94 96 PRO A O 1
ATOM 745 N N . THR A 1 97 ? 0.320 4.076 -31.691 1.00 45.19 97 THR A N 1
ATOM 746 C CA . THR A 1 97 ? 0.262 5.236 -32.571 1.00 45.19 97 THR A CA 1
ATOM 747 C C . THR A 1 97 ? -0.308 4.757 -33.897 1.00 45.19 97 THR A C 1
ATOM 749 O O . THR A 1 97 ? 0.404 4.224 -34.740 1.00 45.19 97 THR A O 1
ATOM 752 N N . SER A 1 98 ? -1.618 4.893 -34.080 1.00 32.72 98 SER A N 1
ATOM 753 C CA . SER A 1 98 ? -2.283 4.755 -35.379 1.00 32.72 98 SER A CA 1
ATOM 754 C C . SER A 1 98 ? -3.608 5.517 -35.366 1.00 32.72 98 SER A C 1
ATOM 756 O O . SER A 1 98 ? -4.682 4.932 -35.295 1.00 32.72 98 SER A O 1
ATOM 758 N N . LEU A 1 99 ? -3.548 6.846 -35.443 1.00 31.59 99 LEU A N 1
ATOM 759 C CA . LEU A 1 99 ? -4.670 7.639 -35.951 1.00 31.59 99 LEU A CA 1
ATOM 760 C C . LEU A 1 99 ? -4.218 8.252 -37.275 1.00 31.59 99 LEU A C 1
ATOM 762 O O . LEU A 1 99 ? -3.686 9.358 -37.321 1.00 31.59 99 LEU A O 1
ATOM 766 N N . LEU A 1 100 ? -4.403 7.486 -38.353 1.00 33.94 100 LEU A N 1
ATOM 767 C CA . LEU A 1 100 ? -4.410 8.008 -39.715 1.00 33.94 100 LEU A CA 1
ATOM 768 C C . LEU A 1 100 ? -5.621 8.937 -39.840 1.00 33.94 100 LEU A C 1
ATOM 770 O O . LEU A 1 100 ? -6.758 8.477 -39.940 1.00 33.94 100 LEU A O 1
ATOM 774 N N . LYS A 1 101 ? -5.387 10.251 -39.832 1.00 33.50 101 LYS A N 1
ATOM 775 C CA . LYS A 1 101 ? -6.378 11.196 -40.350 1.00 33.50 101 LYS A CA 1
ATOM 776 C C . LYS A 1 101 ? -6.366 11.088 -41.873 1.00 33.50 101 LYS A C 1
ATOM 778 O O . LYS A 1 101 ? -5.415 11.519 -42.516 1.00 33.50 101 LYS A O 1
ATOM 783 N N . ARG A 1 102 ? -7.416 10.483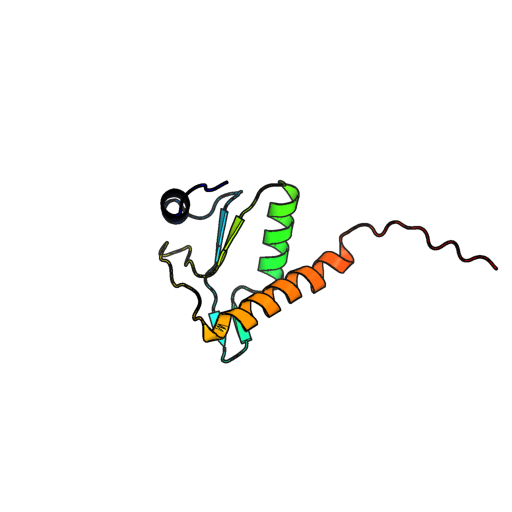 -42.429 1.00 34.53 102 ARG A N 1
ATOM 784 C CA . ARG A 1 102 ? -7.800 10.641 -43.834 1.00 34.53 102 ARG A CA 1
ATOM 785 C C . ARG A 1 102 ? -8.459 12.018 -43.974 1.00 34.53 102 ARG A C 1
ATOM 787 O O . ARG A 1 102 ? -9.421 12.293 -43.260 1.00 34.53 102 ARG A O 1
ATOM 794 N N . THR A 1 103 ? -7.931 12.843 -44.866 1.00 50.34 103 THR A N 1
ATOM 795 C CA . THR A 1 103 ? -8.691 13.870 -45.597 1.00 50.34 103 THR A CA 1
ATOM 796 C C . THR A 1 103 ? -8.838 13.392 -47.024 1.00 50.34 103 THR A C 1
ATOM 798 O O . THR A 1 103 ? -7.858 12.780 -47.511 1.00 50.34 103 THR A O 1
#

Secondary structure (DSSP, 8-state):
--SSHHHHHHHHHH---SSEEEE--EEETTEEEES-HHHHHHHHHHHHHTT--EEEESEETTTTEE----GGGHHHHHHHHHHHHHHHHTTTS----------

Sequence (103 aa):
MFDTNDELLKQIRLGEDSSLGLKSLEYKGIQISGPHRTSMADELAAMANTANGVFVLGVDDKSRSIVGIPEEKLDIVETWMQGILKGRWMCKLPRPTSLLKRT

Radius of gyration: 16.9 Å; chains: 1; bounding box: 28×34×59 Å